Protein AF-A0A2U1Q5T3-F1 (afdb_monomer_lite)

Secondary structure (DSSP, 8-st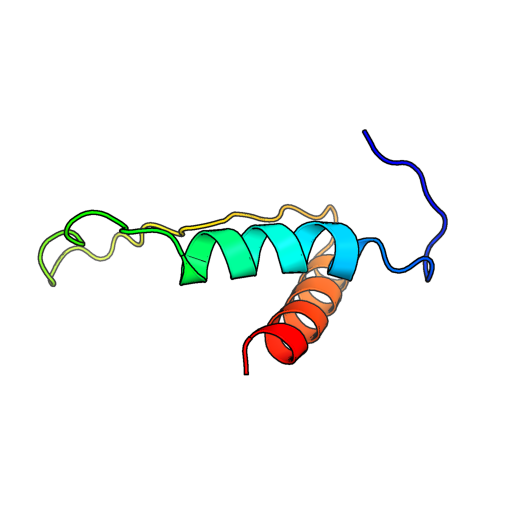ate):
-----TTSSHHHHHHHHHHHHHHH-----PPPTT------S-----SSHHHHHHHHHHHHHTT-

Radius of gyration: 14.29 Å; chains: 1; bounding box: 42×24×23 Å

Structure (mmCIF, N/CA/C/O backbone):
data_AF-A0A2U1Q5T3-F1
#
_entry.id   AF-A0A2U1Q5T3-F1
#
loop_
_atom_site.group_PDB
_atom_site.id
_atom_site.type_symbol
_atom_site.label_atom_id
_atom_site.label_alt_id
_atom_site.label_comp_id
_atom_site.label_asym_id
_atom_site.label_entity_id
_atom_site.label_seq_id
_atom_site.pdbx_PDB_ins_code
_atom_site.Cartn_x
_atom_site.Cartn_y
_atom_site.Cartn_z
_atom_site.occupancy
_atom_site.B_iso_or_equiv
_atom_site.auth_seq_id
_atom_site.auth_comp_id
_atom_site.auth_asym_id
_atom_site.auth_atom_id
_atom_site.pdbx_PDB_model_num
ATOM 1 N N . MET A 1 1 ? 6.941 -10.424 -11.246 1.00 59.91 1 MET A N 1
ATOM 2 C CA . MET A 1 1 ? 7.974 -10.312 -10.195 1.00 59.91 1 MET A CA 1
ATOM 3 C C . MET A 1 1 ? 8.929 -9.207 -10.618 1.00 59.91 1 MET A C 1
ATOM 5 O O . MET A 1 1 ? 9.543 -9.345 -11.664 1.00 59.91 1 MET A O 1
ATOM 9 N N . ALA A 1 2 ? 8.970 -8.087 -9.894 1.00 74.44 2 ALA A N 1
ATOM 10 C CA . ALA A 1 2 ? 9.906 -6.994 -10.166 1.00 74.44 2 ALA A CA 1
ATOM 11 C C . ALA A 1 2 ? 11.046 -7.077 -9.145 1.00 74.44 2 ALA A C 1
ATOM 13 O O . ALA A 1 2 ? 10.780 -7.127 -7.944 1.00 74.44 2 ALA A O 1
ATOM 14 N N . CYS A 1 3 ? 12.294 -7.132 -9.607 1.00 84.88 3 CYS A N 1
ATOM 15 C CA . CYS A 1 3 ? 13.470 -7.186 -8.743 1.00 84.88 3 CYS A CA 1
ATOM 16 C C . CYS A 1 3 ? 14.232 -5.871 -8.885 1.00 84.88 3 CYS A C 1
ATOM 18 O O . CYS A 1 3 ? 14.638 -5.504 -9.984 1.00 84.88 3 CYS A O 1
ATOM 20 N N . ALA A 1 4 ? 14.385 -5.141 -7.787 1.00 87.69 4 ALA A N 1
ATOM 21 C CA . ALA A 1 4 ? 15.155 -3.906 -7.760 1.00 87.69 4 ALA A CA 1
ATOM 22 C C . ALA A 1 4 ? 15.717 -3.683 -6.354 1.00 87.69 4 ALA A C 1
ATOM 24 O O . ALA A 1 4 ? 15.141 -4.152 -5.366 1.00 87.69 4 ALA A O 1
ATOM 25 N N . GLN A 1 5 ? 16.818 -2.943 -6.242 1.00 89.81 5 GLN A N 1
ATOM 26 C CA . GLN A 1 5 ? 17.470 -2.655 -4.961 1.00 89.81 5 GLN A CA 1
ATOM 27 C C . GLN A 1 5 ? 16.605 -1.748 -4.070 1.00 89.81 5 GLN A C 1
ATOM 29 O O . GLN A 1 5 ? 15.708 -1.047 -4.546 1.00 89.81 5 GLN A O 1
ATOM 34 N N . THR A 1 6 ? 16.792 -1.783 -2.752 1.00 86.06 6 THR A N 1
ATOM 35 C CA . THR A 1 6 ? 16.175 -0.810 -1.830 1.00 86.06 6 THR A CA 1
ATOM 36 C C . THR A 1 6 ? 16.533 0.622 -2.241 1.00 86.06 6 THR A C 1
ATOM 38 O O . THR A 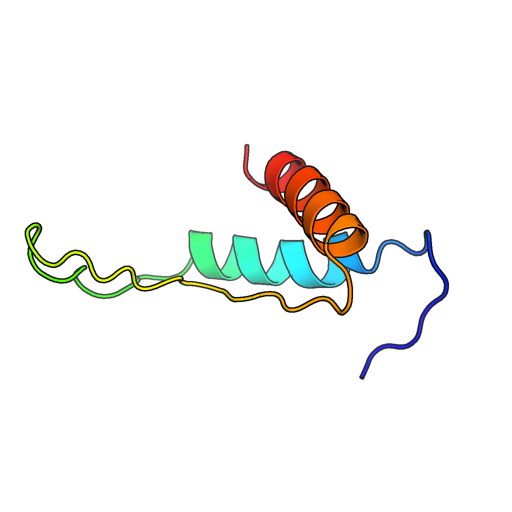1 6 ? 17.631 0.862 -2.726 1.00 86.06 6 THR A O 1
ATOM 41 N N . GLY A 1 7 ? 15.582 1.554 -2.119 1.00 85.19 7 GLY A N 1
ATOM 42 C CA . GLY A 1 7 ? 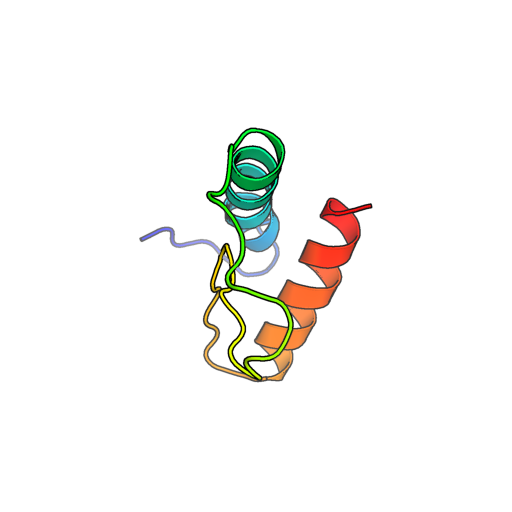15.758 2.946 -2.560 1.00 85.19 7 GLY A CA 1
ATOM 43 C C . GLY A 1 7 ? 15.484 3.210 -4.049 1.00 85.19 7 GLY A C 1
ATOM 44 O O . GLY A 1 7 ? 15.514 4.356 -4.469 1.00 85.19 7 GLY A O 1
ATOM 45 N N . SER A 1 8 ? 15.144 2.192 -4.849 1.00 91.12 8 SER A N 1
ATOM 46 C CA . SER A 1 8 ? 14.824 2.348 -6.286 1.00 91.12 8 SER A CA 1
ATOM 47 C C . SER A 1 8 ? 13.383 2.793 -6.597 1.00 91.12 8 SER A C 1
ATOM 49 O O . SER A 1 8 ? 12.965 2.750 -7.749 1.00 91.12 8 SER A O 1
ATOM 51 N N . GLY A 1 9 ? 12.590 3.177 -5.590 1.00 91.88 9 GLY A N 1
ATOM 52 C CA . GLY A 1 9 ? 11.212 3.646 -5.798 1.00 91.88 9 GLY A CA 1
ATOM 53 C C . GLY A 1 9 ? 10.142 2.555 -5.957 1.00 91.88 9 GLY A C 1
ATOM 54 O O . GLY A 1 9 ? 9.016 2.870 -6.332 1.00 91.88 9 GLY A O 1
ATOM 55 N N . LYS A 1 10 ? 10.442 1.288 -5.624 1.00 94.00 10 LYS A N 1
ATOM 56 C CA . LYS A 1 10 ? 9.492 0.156 -5.735 1.00 94.00 10 LYS A CA 1
ATOM 57 C C . LYS A 1 10 ? 8.120 0.423 -5.104 1.00 94.00 10 LYS A C 1
ATOM 59 O O . LYS A 1 10 ? 7.118 -0.034 -5.642 1.00 94.00 10 LYS A O 1
ATOM 64 N N . THR A 1 11 ? 8.082 1.146 -3.984 1.00 94.38 11 THR A N 1
ATOM 65 C CA . THR A 1 11 ? 6.838 1.486 -3.281 1.00 94.38 11 THR A CA 1
ATOM 66 C C . THR A 1 11 ? 5.921 2.336 -4.152 1.00 94.38 11 THR A C 1
ATOM 68 O O . THR A 1 11 ? 4.781 1.961 -4.405 1.00 94.38 11 THR A O 1
ATOM 71 N N . ALA A 1 12 ? 6.444 3.426 -4.713 1.00 94.25 12 ALA A N 1
ATOM 72 C CA . ALA A 1 12 ? 5.696 4.283 -5.626 1.00 94.25 12 ALA A CA 1
ATOM 73 C C . ALA A 1 12 ? 5.236 3.525 -6.884 1.00 94.25 12 ALA A C 1
ATOM 75 O O . ALA A 1 12 ? 4.115 3.730 -7.352 1.00 94.25 12 ALA A O 1
ATOM 76 N N . THR A 1 13 ? 6.062 2.598 -7.393 1.00 95.06 13 THR A N 1
ATOM 77 C CA . THR A 1 13 ? 5.742 1.792 -8.582 1.00 95.06 13 THR A CA 1
ATOM 78 C C . THR A 1 13 ? 4.442 1.002 -8.435 1.00 95.06 13 THR A C 1
ATOM 80 O O . THR A 1 13 ? 3.695 0.916 -9.406 1.00 95.06 13 THR A O 1
ATOM 83 N N . PHE A 1 14 ? 4.146 0.436 -7.259 1.00 94.19 14 PHE A N 1
ATOM 84 C CA . PHE A 1 14 ? 2.855 -0.227 -7.036 1.00 94.19 14 PHE A CA 1
ATOM 85 C C . PHE A 1 14 ? 1.788 0.714 -6.463 1.00 94.19 14 PHE A C 1
ATOM 87 O O . PHE A 1 14 ? 0.621 0.567 -6.819 1.00 94.19 14 PHE A O 1
ATOM 94 N N . CYS A 1 15 ? 2.145 1.699 -5.631 1.00 95.06 15 CYS A N 1
ATOM 95 C CA . CYS A 1 15 ? 1.162 2.592 -5.010 1.00 95.06 15 CYS A CA 1
ATOM 96 C C . CYS A 1 15 ? 0.418 3.453 -6.036 1.00 95.06 15 CYS A C 1
ATOM 98 O O . CYS A 1 15 ? -0.807 3.523 -5.985 1.00 95.06 15 CYS A O 1
ATOM 100 N N . PHE A 1 16 ? 1.115 4.074 -6.992 1.00 94.75 16 PHE A N 1
ATOM 101 C CA . PHE A 1 16 ? 0.473 4.966 -7.964 1.00 94.75 16 PHE A CA 1
ATOM 102 C C . PHE A 1 16 ? -0.598 4.292 -8.829 1.00 94.75 16 PHE A C 1
ATOM 104 O O . PHE A 1 16 ? -1.713 4.820 -8.887 1.00 94.75 16 PHE A O 1
ATOM 111 N N . PRO A 1 17 ? -0.344 3.142 -9.484 1.00 94.69 17 PRO A N 1
ATOM 112 C CA . PRO A 1 17 ? -1.392 2.482 -10.254 1.00 94.69 17 PRO A CA 1
ATOM 113 C C . PRO A 1 17 ? -2.538 1.966 -9.370 1.00 94.69 17 PRO A C 1
ATOM 115 O O . PRO A 1 17 ? -3.687 2.034 -9.803 1.00 94.69 17 PRO A O 1
ATOM 118 N N . ILE A 1 18 ? -2.267 1.518 -8.134 1.00 94.94 18 ILE A N 1
ATOM 119 C CA . ILE A 1 18 ? -3.313 1.091 -7.185 1.00 94.94 18 ILE A CA 1
ATOM 120 C C . ILE A 1 18 ? -4.215 2.272 -6.803 1.00 94.94 18 ILE A C 1
ATOM 122 O O . ILE A 1 18 ? -5.431 2.192 -6.973 1.00 94.94 18 ILE A O 1
ATOM 126 N N . ILE A 1 19 ? -3.634 3.381 -6.335 1.00 93.62 19 ILE A N 1
ATOM 127 C CA . ILE A 1 19 ? -4.378 4.580 -5.922 1.00 93.62 19 ILE A CA 1
ATOM 128 C C . ILE A 1 19 ? -5.139 5.165 -7.116 1.00 93.62 19 ILE A C 1
ATOM 130 O O . ILE A 1 19 ? -6.329 5.442 -7.002 1.00 93.62 19 ILE A O 1
ATOM 134 N N . SER A 1 20 ? -4.506 5.276 -8.290 1.00 93.38 20 SER A N 1
ATOM 135 C CA . SER A 1 20 ? -5.174 5.767 -9.504 1.00 93.38 20 SER A CA 1
ATOM 136 C C . SER A 1 20 ? -6.355 4.881 -9.911 1.00 93.38 20 SER A C 1
ATOM 138 O O . SER A 1 20 ? -7.414 5.395 -10.277 1.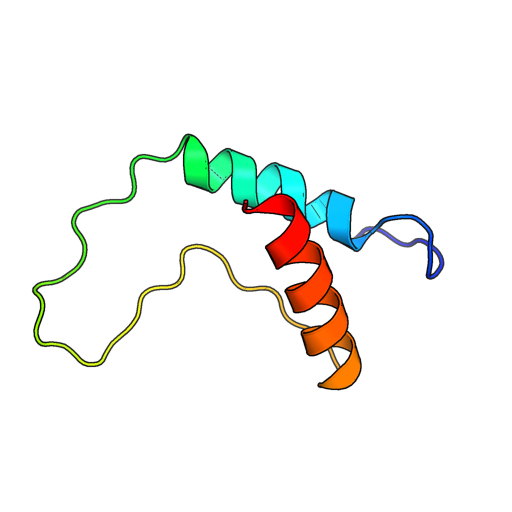00 93.38 20 SER A O 1
ATOM 140 N N . GLY A 1 21 ? -6.202 3.556 -9.813 1.00 93.06 21 GLY A N 1
ATOM 141 C CA . GLY A 1 21 ? -7.283 2.599 -10.046 1.00 93.06 21 GLY A CA 1
ATOM 142 C C . GLY A 1 21 ? -8.429 2.766 -9.051 1.00 93.06 21 GLY A C 1
ATOM 143 O O . GLY A 1 21 ? -9.591 2.721 -9.448 1.00 93.06 21 GLY A O 1
ATOM 144 N N . ILE A 1 22 ? -8.113 3.047 -7.784 1.00 91.88 22 ILE A N 1
ATOM 145 C CA . ILE A 1 22 ? -9.108 3.352 -6.754 1.00 91.88 22 ILE A CA 1
ATOM 146 C C . ILE A 1 22 ? -9.843 4.661 -7.047 1.00 91.88 22 ILE A C 1
ATOM 148 O O . ILE A 1 22 ? -11.068 4.705 -7.006 1.00 91.88 22 ILE A O 1
ATOM 152 N N . MET A 1 23 ? -9.137 5.723 -7.414 1.00 89.75 23 MET A N 1
ATOM 153 C CA . MET A 1 23 ? -9.776 7.008 -7.709 1.00 89.75 23 MET A CA 1
ATOM 154 C C . MET A 1 23 ? -10.692 6.953 -8.939 1.00 89.75 23 MET A C 1
ATOM 156 O O . MET A 1 23 ? -11.697 7.657 -8.989 1.00 89.75 23 MET A O 1
ATOM 160 N N . LYS A 1 24 ? -10.350 6.129 -9.937 1.00 90.06 24 LYS A N 1
ATOM 161 C CA . LYS A 1 24 ? -11.133 5.972 -11.174 1.00 90.06 24 LYS A CA 1
ATOM 162 C C . LYS A 1 24 ? -12.231 4.910 -11.072 1.00 90.06 24 LYS A C 1
ATOM 164 O O . LYS A 1 24 ? -13.155 4.915 -11.883 1.00 90.06 24 LYS A O 1
ATOM 169 N N . GLY A 1 25 ? -12.112 3.974 -10.134 1.00 85.69 25 GLY A N 1
ATOM 170 C CA . GLY A 1 25 ? -13.011 2.835 -9.999 1.00 85.69 25 GLY A CA 1
ATOM 171 C C . GLY A 1 25 ? -14.365 3.211 -9.398 1.00 85.69 25 GLY A C 1
ATOM 172 O O . GLY A 1 25 ? -14.447 3.903 -8.386 1.00 85.69 25 GLY A O 1
ATOM 173 N N . GLN A 1 26 ? -15.446 2.687 -9.976 1.00 70.75 26 GLN A N 1
ATOM 174 C CA . GLN A 1 26 ? -16.757 2.665 -9.326 1.00 70.75 26 GLN A CA 1
ATOM 175 C C . GLN A 1 26 ? -16.847 1.413 -8.450 1.00 70.75 26 GLN A C 1
ATOM 177 O O . GLN A 1 26 ? -17.247 0.342 -8.905 1.00 70.75 26 GLN A O 1
ATOM 182 N N . PHE A 1 27 ? -16.431 1.523 -7.190 1.00 77.38 27 PHE A N 1
ATOM 183 C CA . PHE A 1 27 ? -16.604 0.426 -6.240 1.00 77.38 27 PHE A CA 1
ATOM 184 C C . PHE A 1 27 ? -18.081 0.271 -5.889 1.00 77.38 27 PHE A C 1
ATOM 186 O O . PHE A 1 27 ? -18.748 1.249 -5.547 1.00 77.38 27 PHE A O 1
ATOM 193 N N . GLY A 1 28 ? -18.587 -0.960 -6.004 1.00 67.31 28 GLY A N 1
ATOM 194 C CA . GLY A 1 28 ? -19.983 -1.293 -5.731 1.00 67.31 28 GLY A CA 1
ATOM 195 C C . GLY A 1 28 ? -20.441 -0.880 -4.329 1.00 67.31 28 GLY A C 1
ATOM 196 O O . GLY A 1 28 ? -19.632 -0.610 -3.439 1.00 67.31 28 GLY A O 1
ATOM 197 N N . GLN A 1 29 ? -21.765 -0.827 -4.151 1.00 65.44 29 GLN A N 1
ATOM 198 C CA . GLN A 1 29 ? -22.437 -0.451 -2.903 1.00 65.44 29 GLN A CA 1
ATOM 199 C C . GLN A 1 29 ? -21.768 -1.131 -1.699 1.00 65.44 29 GLN A C 1
ATOM 201 O O . GLN A 1 29 ? -21.754 -2.357 -1.586 1.00 65.44 29 GLN A O 1
ATOM 206 N N . ARG A 1 30 ? -21.190 -0.316 -0.807 1.00 67.75 30 ARG A N 1
ATOM 207 C CA . ARG A 1 30 ? -20.618 -0.800 0.452 1.00 67.75 30 ARG A CA 1
ATOM 208 C C . ARG A 1 30 ? -21.726 -1.510 1.237 1.00 67.75 30 ARG A C 1
ATOM 210 O O . ARG A 1 30 ? -22.842 -0.986 1.276 1.00 67.75 30 ARG A O 1
ATOM 217 N N . PRO A 1 31 ? -21.445 -2.668 1.857 1.00 67.38 31 PRO A N 1
ATOM 218 C CA . PRO A 1 31 ? -22.454 -3.386 2.618 1.00 67.38 31 PRO A CA 1
ATOM 219 C C . PRO A 1 31 ? -23.059 -2.492 3.713 1.00 67.38 31 PRO A C 1
ATOM 221 O O . PRO A 1 31 ? -22.402 -1.546 4.166 1.00 67.38 31 PRO A O 1
ATOM 224 N N . PRO A 1 32 ? -24.312 -2.763 4.124 1.00 68.19 32 PRO A N 1
ATOM 225 C CA . PRO A 1 32 ? -25.043 -1.922 5.062 1.00 68.19 32 PRO A CA 1
ATOM 226 C C . PRO A 1 32 ? -24.219 -1.619 6.316 1.00 68.19 32 PRO A C 1
ATOM 228 O O . PRO A 1 32 ? -23.639 -2.517 6.933 1.00 68.19 32 PRO A O 1
ATOM 231 N N . ARG A 1 33 ? -24.174 -0.337 6.700 1.00 65.94 33 ARG A N 1
ATOM 232 C CA . ARG A 1 33 ? -23.528 0.118 7.938 1.00 65.94 33 ARG A CA 1
ATOM 233 C C . ARG A 1 33 ? -24.117 -0.669 9.115 1.00 65.94 33 ARG A C 1
ATOM 235 O O . ARG A 1 33 ? -25.294 -0.521 9.419 1.00 65.94 33 ARG A O 1
ATOM 242 N N . GLY A 1 34 ? -23.305 -1.512 9.749 1.00 66.38 34 GLY A N 1
ATOM 243 C CA . GLY A 1 34 ? -23.728 -2.366 10.866 1.00 66.38 34 GLY A CA 1
ATOM 244 C C . GLY A 1 34 ? -22.930 -3.663 10.984 1.00 66.38 34 GLY A C 1
ATOM 245 O O . GLY A 1 34 ? -22.776 -4.196 12.080 1.00 66.38 34 GLY A O 1
ATOM 246 N N . THR A 1 35 ? -22.339 -4.144 9.888 1.00 66.00 35 THR A N 1
ATOM 247 C CA . THR A 1 35 ? -21.389 -5.260 9.942 1.00 66.00 35 THR A CA 1
ATOM 248 C C . THR A 1 35 ? -19.998 -4.743 10.308 1.00 66.00 35 THR A C 1
ATOM 250 O O . THR A 1 35 ? -19.484 -3.849 9.642 1.00 66.00 35 THR A O 1
ATOM 253 N N . ARG A 1 36 ? -19.350 -5.324 11.329 1.00 77.06 36 ARG A N 1
ATOM 254 C CA . ARG A 1 36 ? -17.939 -5.042 11.691 1.00 77.06 36 ARG A CA 1
ATOM 255 C C . ARG A 1 36 ? -16.928 -5.419 10.593 1.00 77.06 36 ARG A C 1
ATOM 257 O O . ARG A 1 36 ? -15.737 -5.178 10.747 1.00 77.06 36 ARG A O 1
ATOM 264 N N . THR A 1 37 ? -17.390 -6.031 9.508 1.00 81.19 37 THR A N 1
ATOM 265 C CA . THR A 1 37 ? -16.571 -6.469 8.383 1.00 81.19 37 THR A CA 1
ATOM 266 C C . THR A 1 37 ? -16.162 -5.289 7.507 1.00 81.19 37 THR A C 1
ATOM 268 O O . THR A 1 37 ? -17.009 -4.549 7.008 1.00 81.19 37 THR A O 1
ATOM 271 N N . VAL A 1 38 ? -14.857 -5.143 7.286 1.00 81.62 38 VAL A N 1
ATOM 272 C CA . VAL A 1 38 ? -14.280 -4.195 6.327 1.00 81.62 38 VAL A CA 1
ATOM 273 C C . VAL A 1 38 ? -13.940 -4.906 5.018 1.00 81.62 38 VAL A C 1
ATOM 275 O O . VAL A 1 38 ? -13.554 -6.071 5.022 1.00 81.62 38 VAL A O 1
ATOM 278 N N . PHE A 1 39 ? -14.069 -4.191 3.901 1.00 84.88 39 PHE A N 1
ATOM 279 C CA . PHE A 1 39 ? -13.768 -4.691 2.557 1.00 84.88 39 PHE A CA 1
ATOM 280 C C . PHE A 1 39 ? -12.693 -3.792 1.932 1.00 84.88 39 PHE A C 1
ATOM 282 O O . PHE A 1 39 ? -13.037 -2.779 1.317 1.00 84.88 39 PHE A O 1
ATOM 289 N N . PRO A 1 40 ? -11.396 -4.079 2.162 1.00 89.31 40 PRO A N 1
ATOM 290 C CA . PRO A 1 40 ? -10.313 -3.260 1.632 1.00 89.31 40 PRO A CA 1
ATOM 291 C C . PRO A 1 40 ? -10.290 -3.316 0.100 1.00 89.31 40 PRO A C 1
ATOM 293 O O . PRO A 1 40 ? -10.483 -4.372 -0.496 1.00 89.31 40 PRO A O 1
ATOM 296 N N . LEU A 1 41 ? -10.033 -2.171 -0.534 1.00 90.62 41 LEU A N 1
ATOM 297 C CA . LEU A 1 41 ? -9.963 -2.051 -1.997 1.00 90.62 41 LEU A CA 1
ATOM 298 C C . LEU A 1 41 ? -8.623 -2.536 -2.567 1.00 90.62 41 LEU A C 1
ATOM 300 O O . LEU A 1 41 ? -8.538 -2.899 -3.736 1.00 90.62 41 LEU A O 1
ATOM 304 N N . ALA A 1 42 ? -7.583 -2.543 -1.734 1.00 92.50 42 ALA A N 1
ATOM 305 C CA . ALA A 1 42 ? -6.261 -3.062 -2.043 1.00 92.50 42 ALA A CA 1
ATOM 306 C C . ALA A 1 42 ? -5.624 -3.649 -0.776 1.00 92.50 42 ALA A C 1
ATOM 308 O O . ALA A 1 42 ? -5.904 -3.192 0.334 1.00 92.50 42 ALA A O 1
ATOM 309 N N . LEU A 1 43 ? -4.760 -4.650 -0.952 1.00 94.56 43 LEU A N 1
ATOM 310 C CA . LEU A 1 43 ? -3.983 -5.285 0.111 1.00 94.56 43 LEU A CA 1
ATOM 311 C C . LEU A 1 43 ? -2.520 -5.365 -0.326 1.00 94.56 43 LEU A C 1
ATOM 313 O O . LEU A 1 43 ? -2.217 -5.925 -1.379 1.00 94.56 43 LEU A O 1
ATOM 317 N N . ILE A 1 44 ? -1.623 -4.828 0.498 1.00 95.50 44 ILE A N 1
ATOM 318 C CA . ILE A 1 44 ? -0.175 -4.926 0.310 1.00 95.50 44 ILE A CA 1
ATOM 319 C C . ILE A 1 44 ? 0.376 -5.773 1.456 1.00 95.50 44 ILE A C 1
ATOM 321 O O . ILE A 1 44 ? 0.111 -5.489 2.621 1.00 95.50 44 ILE A O 1
ATOM 325 N N . LEU A 1 45 ? 1.124 -6.826 1.123 1.00 96.00 45 LEU A N 1
ATOM 326 C CA . LEU A 1 45 ? 1.753 -7.717 2.096 1.00 96.00 45 LEU A CA 1
ATOM 327 C C . LEU A 1 45 ? 3.260 -7.454 2.145 1.00 96.00 45 LEU A C 1
ATOM 329 O O . LEU A 1 45 ? 3.913 -7.357 1.106 1.00 96.00 45 LEU A O 1
ATOM 333 N N . SER A 1 46 ? 3.816 -7.389 3.351 1.00 95.75 46 SER A N 1
ATOM 334 C CA . SER A 1 46 ? 5.256 -7.302 3.598 1.00 95.75 46 SER A CA 1
ATOM 335 C C . SER A 1 46 ? 5.684 -8.342 4.632 1.00 95.75 46 SER A C 1
ATOM 337 O O . SER A 1 46 ? 4.872 -8.845 5.404 1.00 95.75 46 SER A O 1
ATOM 339 N N . PHE A 1 47 ? 6.973 -8.687 4.634 1.00 94.44 47 PHE A N 1
ATOM 340 C CA . PHE A 1 47 ? 7.506 -9.761 5.478 1.00 94.44 47 PHE A CA 1
ATOM 341 C C . PHE A 1 47 ? 7.790 -9.327 6.928 1.00 94.44 47 PHE A C 1
ATOM 343 O O . PHE A 1 47 ? 7.882 -10.175 7.810 1.00 94.44 47 PHE A O 1
ATOM 350 N N . THR A 1 48 ? 7.919 -8.021 7.179 1.00 96.88 48 THR A N 1
ATOM 351 C CA . THR A 1 48 ? 8.135 -7.426 8.507 1.00 96.88 48 THR A CA 1
ATOM 352 C C . THR A 1 48 ? 7.194 -6.259 8.758 1.00 96.88 48 THR A C 1
ATOM 354 O O . THR A 1 48 ? 6.707 -5.627 7.813 1.00 96.88 48 THR A O 1
ATOM 357 N N . ARG A 1 49 ? 6.990 -5.958 10.049 1.00 97.75 49 ARG A N 1
ATOM 358 C CA . ARG A 1 49 ? 6.206 -4.809 10.518 1.00 97.75 49 ARG A CA 1
ATOM 359 C C . ARG A 1 49 ? 6.858 -3.493 10.118 1.00 97.75 49 ARG A C 1
ATOM 361 O O . ARG A 1 49 ? 6.170 -2.598 9.650 1.00 97.75 49 ARG A O 1
ATOM 368 N N . GLU A 1 50 ? 8.176 -3.402 10.241 1.00 97.19 50 GLU A N 1
ATOM 369 C CA . GLU A 1 50 ? 8.947 -2.200 9.922 1.00 97.19 50 GLU A CA 1
ATOM 370 C C . GLU A 1 50 ? 8.786 -1.839 8.443 1.00 97.19 50 GLU A C 1
ATOM 372 O O . GLU A 1 50 ? 8.562 -0.679 8.102 1.00 97.19 50 GLU A O 1
ATOM 377 N N . LEU A 1 51 ? 8.817 -2.843 7.559 1.00 95.12 51 LEU A N 1
ATOM 378 C CA . LEU A 1 51 ? 8.572 -2.618 6.140 1.00 95.12 51 LEU A CA 1
ATOM 379 C C . LEU A 1 51 ? 7.101 -2.277 5.857 1.00 95.12 51 LEU A C 1
ATOM 381 O O . LEU A 1 51 ? 6.846 -1.463 4.974 1.00 95.12 51 LEU A O 1
ATOM 385 N N . SER A 1 52 ? 6.138 -2.848 6.599 1.00 96.75 52 SER A N 1
ATOM 386 C CA . SER A 1 52 ? 4.725 -2.446 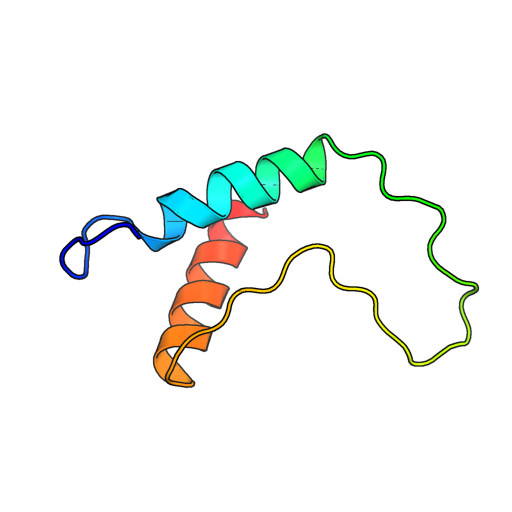6.485 1.00 96.75 52 SER A CA 1
ATOM 387 C C . SER A 1 52 ? 4.557 -0.962 6.796 1.00 96.75 52 SER A C 1
ATOM 389 O O . SER A 1 52 ? 3.936 -0.250 6.014 1.00 96.75 52 SER A O 1
ATOM 391 N N . SER A 1 53 ? 5.135 -0.495 7.907 1.00 97.12 53 SER A N 1
ATOM 392 C CA . SER A 1 53 ? 5.056 0.904 8.332 1.00 97.12 53 SER A CA 1
ATOM 393 C C . SER A 1 53 ? 5.706 1.846 7.320 1.00 97.12 53 SER A C 1
ATOM 395 O O . SER A 1 53 ? 5.100 2.846 6.9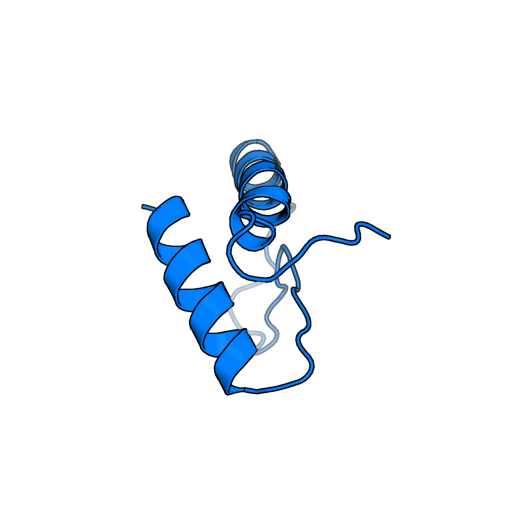58 1.00 97.12 53 SER A O 1
ATOM 397 N N . GLN A 1 54 ? 6.877 1.495 6.778 1.00 95.50 54 GLN A N 1
ATOM 398 C CA . GLN A 1 54 ? 7.517 2.290 5.719 1.00 95.50 54 GLN A CA 1
ATOM 399 C C . GLN A 1 54 ? 6.648 2.395 4.459 1.00 95.50 54 GLN A C 1
ATOM 401 O O . GLN A 1 54 ? 6.569 3.455 3.843 1.00 95.50 54 GLN A O 1
ATOM 406 N N . ILE A 1 55 ? 5.999 1.298 4.054 1.00 95.75 55 ILE A N 1
ATOM 407 C CA . ILE A 1 55 ? 5.089 1.309 2.903 1.00 95.75 55 ILE A CA 1
ATOM 408 C C . ILE A 1 55 ? 3.857 2.174 3.197 1.00 95.75 55 ILE A C 1
ATOM 410 O O . ILE A 1 55 ? 3.446 2.925 2.315 1.00 95.75 55 ILE A O 1
ATOM 414 N N . ASP A 1 56 ? 3.286 2.082 4.401 1.00 95.75 56 ASP A N 1
ATOM 415 C CA . ASP A 1 56 ? 2.122 2.874 4.817 1.00 95.75 56 ASP A CA 1
ATOM 416 C C . ASP A 1 56 ? 2.430 4.379 4.827 1.00 95.75 56 ASP A C 1
ATOM 418 O O . ASP A 1 56 ? 1.706 5.154 4.206 1.00 95.75 56 ASP A O 1
ATOM 422 N N . GLU A 1 57 ? 3.550 4.793 5.426 1.00 95.88 57 GLU A N 1
ATOM 423 C CA . GLU A 1 57 ? 3.985 6.196 5.448 1.00 95.88 57 GLU A CA 1
ATOM 424 C C . GLU A 1 57 ? 4.176 6.772 4.037 1.00 95.88 57 GLU A C 1
ATOM 426 O O . GLU A 1 57 ? 3.767 7.900 3.759 1.00 95.88 57 GLU A O 1
ATOM 431 N N . GLU A 1 58 ? 4.777 6.008 3.121 1.00 95.12 58 GLU A N 1
ATOM 432 C CA . GLU A 1 58 ? 4.921 6.422 1.721 1.00 95.12 58 GLU A CA 1
ATOM 433 C C . GLU A 1 58 ? 3.572 6.461 0.991 1.00 95.12 58 GLU A C 1
ATOM 435 O O . GLU A 1 58 ? 3.291 7.412 0.263 1.00 95.12 58 GLU A O 1
ATOM 440 N N . ALA A 1 59 ? 2.705 5.466 1.201 1.00 94.50 59 ALA A N 1
ATOM 441 C CA . ALA A 1 59 ? 1.378 5.432 0.592 1.00 94.50 59 ALA A CA 1
ATOM 442 C C . ALA A 1 59 ? 0.508 6.616 1.044 1.00 94.50 59 ALA A C 1
ATOM 444 O O . ALA A 1 59 ? -0.176 7.212 0.209 1.00 94.50 59 ALA A O 1
ATOM 445 N N . GLN A 1 60 ? 0.583 7.002 2.323 1.00 93.56 60 GLN A N 1
ATOM 446 C CA . GLN A 1 60 ? -0.130 8.166 2.853 1.00 93.56 60 GLN A CA 1
ATOM 447 C C . GLN A 1 60 ? 0.275 9.453 2.128 1.00 93.56 60 GLN A C 1
ATOM 449 O O . GLN A 1 60 ? -0.605 10.207 1.710 1.00 93.56 60 GLN A O 1
ATOM 454 N N . LYS A 1 61 ? 1.576 9.661 1.868 1.00 93.88 61 LYS A N 1
ATOM 455 C CA . LYS A 1 61 ? 2.088 10.826 1.112 1.00 93.88 61 LYS A CA 1
ATOM 456 C C . LYS A 1 61 ? 1.503 10.926 -0.299 1.00 93.88 61 LYS A C 1
ATOM 458 O O . LYS A 1 61 ? 1.383 12.028 -0.821 1.00 93.88 61 LYS A O 1
ATOM 463 N N . PHE A 1 62 ? 1.140 9.800 -0.912 1.00 92.31 62 PHE A N 1
ATOM 464 C CA . PHE A 1 62 ? 0.559 9.754 -2.260 1.00 92.31 62 PHE A CA 1
ATOM 465 C C . PHE A 1 62 ? -0.971 9.882 -2.286 1.00 92.31 62 PHE A C 1
ATOM 467 O O . PHE A 1 62 ? -1.548 9.906 -3.371 1.00 92.31 62 PHE A O 1
ATOM 474 N N . SER A 1 63 ? -1.623 9.891 -1.120 1.00 83.81 63 SER A N 1
ATOM 475 C CA . SER A 1 63 ? -3.086 9.812 -0.983 1.00 83.81 63 SER A CA 1
ATOM 476 C C . SER A 1 63 ? -3.755 11.088 -0.456 1.00 83.81 63 SER A C 1
ATOM 478 O O . SER A 1 63 ? -4.979 11.103 -0.317 1.00 83.81 63 SER A O 1
ATOM 480 N N . TYR A 1 64 ? -2.962 12.125 -0.164 1.00 68.19 64 TYR A N 1
ATOM 481 C CA . TYR A 1 64 ? -3.435 13.496 0.067 1.00 68.19 64 TYR A CA 1
ATOM 482 C C . TYR A 1 64 ? -3.841 14.163 -1.249 1.00 68.19 64 TYR A C 1
ATOM 484 O O . TYR A 1 64 ? -4.863 14.884 -1.233 1.00 68.19 64 TYR A O 1
#

pLDDT: mean 87.2, std 10.68, range [59.91, 97.75]

Sequence (64 aa):
MACAQTGSGKTATFCFPIISGIMKGQFGQRPPRGTRTVFPLALILSFTRELSSQIDEEAQKFSY

Organism: Artemisia annua (NCBI:txid35608)

InterPro domains:
  IPR011545 DEAD/DEAH-box helicase domain [PF00270] (1-62)
  IPR027417 P-loop containing nucleoside triphosphate hydrolase [G3DSA:3.40.50.300] (1-64)
  IPR027417 P-loop containing nucleoside triphosphate hydrolase [SSF52540] (1-62)

Foldseek 3Di:
DDDDDPPPCVLVVPLVVQLVCVVPDDDDDDPDPPDPDDDDSDDDDDPDPVVVVVSVVVSVVVND